Protein AF-A0A9D2L5Z1-F1 (afdb_monomer)

Foldseek 3Di:
DWDDDLFKTKDKDADQFKDKDKDAADAQFKKFKDKQNHTPGIDGHHRRRIDIDIDGHHHPDIIMIMIGTDDD

Sequence (72 aa):
HFRVTDEEVEFLVEGSKDAQITVQLEDDTEYEVYVDGSAVGSMKTNMSGKLSVSVELEEGKAVRVLAVKRQG

Nearest PDB structures (foldseek):
  2xvg-assembly1_A  TM=6.748E-01  e=1.120E-01  Cellvibrio japonicus
  4e8c-assembly1_B  TM=6.185E-01  e=1.120E-01  Streptococcus pneumoniae TIGR4
  2waa-assembly1_A  TM=6.233E-01  e=1.243E-01  Cellvibrio japonicus
  6kka-assembly2_B  TM=5.507E-01  e=2.726E-01  Bacillus sp. 41M-1
  6qdi-assembly1_A  TM=5.590E-01  e=3.189E-01  Acetivibrio clariflavus

Organism: NCBI:txid2838560

pLDDT: mean 94.81, std 5.08, range [61.22, 97.75]

Solvent-accessible surface area (backbone atoms only — not comparable to full-atom values): 4123 Å² total; per-residue (Å²): 110,78,49,76,60,100,52,36,41,36,36,60,50,68,34,80,50,64,45,79,47,76,48,77,53,66,49,71,35,45,24,44,31,24,52,72,82,43,76,80,47,75,47,69,21,43,88,79,6,51,44,75,48,81,42,88,38,44,68,98,41,73,43,40,41,37,37,36,57,56,84,128

Structure (mmCIF, N/CA/C/O backbone):
data_AF-A0A9D2L5Z1-F1
#
_entry.id   AF-A0A9D2L5Z1-F1
#
loop_
_atom_site.group_PDB
_atom_site.id
_atom_site.type_symbol
_atom_site.label_atom_id
_atom_site.label_alt_id
_atom_site.label_comp_id
_atom_site.label_asym_id
_atom_site.label_entity_id
_atom_site.label_seq_id
_atom_site.pdbx_PDB_ins_code
_atom_site.Cartn_x
_atom_site.Cartn_y
_atom_site.Cartn_z
_atom_site.occupancy
_atom_site.B_iso_or_equiv
_atom_site.auth_seq_id
_atom_site.auth_comp_id
_atom_site.auth_asym_id
_atom_site.auth_atom_id
_atom_site.pdbx_PDB_model_num
ATOM 1 N N . HIS A 1 1 ? -6.550 -1.099 -12.607 1.00 77.69 1 HIS A N 1
ATOM 2 C CA . HIS A 1 1 ? -7.750 -1.330 -11.776 1.00 77.69 1 HIS A CA 1
ATOM 3 C C . HIS A 1 1 ? -7.452 -0.843 -10.366 1.00 77.69 1 HIS A C 1
ATOM 5 O O . HIS A 1 1 ? -6.363 -1.122 -9.882 1.00 77.69 1 HIS A O 1
ATOM 11 N N . PHE A 1 2 ? -8.360 -0.068 -9.772 1.00 92.75 2 PHE A N 1
ATOM 12 C CA . PHE A 1 2 ? -8.263 0.463 -8.409 1.00 92.75 2 PHE A CA 1
ATOM 13 C C . PHE A 1 2 ? -9.651 0.326 -7.776 1.00 92.75 2 PHE A C 1
ATOM 15 O O . PHE A 1 2 ? -10.632 0.764 -8.383 1.00 92.75 2 PHE A O 1
ATOM 22 N N . ARG A 1 3 ? -9.743 -0.324 -6.618 1.00 95.81 3 ARG A N 1
ATOM 23 C CA . ARG A 1 3 ? -10.988 -0.589 -5.894 1.00 95.81 3 ARG A CA 1
ATOM 24 C C . ARG A 1 3 ? -10.802 -0.222 -4.429 1.00 95.81 3 ARG A C 1
ATOM 26 O O . ARG A 1 3 ? -9.774 -0.523 -3.836 1.00 95.81 3 ARG A O 1
ATOM 33 N N . VAL A 1 4 ? -11.818 0.416 -3.865 1.00 95.12 4 VAL A N 1
ATOM 34 C CA . VAL A 1 4 ? -11.867 0.809 -2.457 1.00 95.12 4 VAL A CA 1
ATOM 35 C C . VAL A 1 4 ? -13.250 0.477 -1.921 1.00 95.12 4 VAL A C 1
ATOM 37 O O . VAL A 1 4 ? -14.253 0.715 -2.597 1.00 95.12 4 VAL A O 1
ATOM 40 N N . THR A 1 5 ? -13.285 -0.074 -0.719 1.00 95.31 5 THR A N 1
ATOM 41 C CA . THR A 1 5 ? -14.470 -0.226 0.124 1.00 95.31 5 THR A CA 1
ATOM 42 C C . THR A 1 5 ? -14.115 0.225 1.543 1.00 95.31 5 THR A C 1
ATOM 44 O O . THR A 1 5 ? -12.965 0.577 1.807 1.00 95.31 5 THR A O 1
ATOM 47 N N . ASP A 1 6 ? -15.074 0.178 2.464 1.00 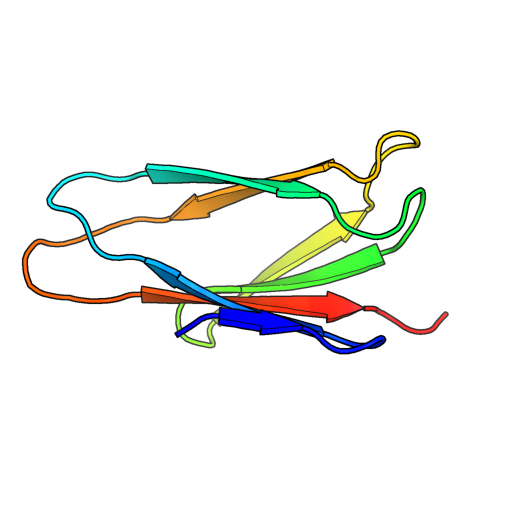93.56 6 ASP A N 1
ATOM 48 C CA . ASP A 1 6 ? -14.816 0.460 3.883 1.00 93.56 6 ASP A CA 1
ATOM 49 C C . ASP A 1 6 ? -13.904 -0.595 4.546 1.00 93.56 6 ASP A C 1
ATOM 51 O O . ASP A 1 6 ? -13.345 -0.358 5.616 1.00 93.56 6 ASP A O 1
ATOM 55 N N . GLU A 1 7 ? -13.742 -1.765 3.917 1.00 95.25 7 GLU A N 1
ATOM 56 C CA . GLU A 1 7 ? -12.993 -2.901 4.462 1.00 95.25 7 GLU A CA 1
ATOM 57 C C . GLU A 1 7 ? -11.675 -3.165 3.728 1.00 95.25 7 GLU A C 1
ATOM 59 O O . GLU A 1 7 ? -10.759 -3.745 4.306 1.00 95.25 7 GLU A O 1
ATOM 64 N N . GLU A 1 8 ? -11.547 -2.758 2.465 1.00 96.19 8 GLU A N 1
ATOM 65 C CA . GLU A 1 8 ? -10.385 -3.102 1.644 1.00 96.19 8 GLU A CA 1
ATOM 66 C C . GLU A 1 8 ? -10.026 -2.044 0.598 1.00 96.19 8 GLU A C 1
ATOM 68 O O . GLU A 1 8 ? -10.889 -1.370 0.029 1.00 96.19 8 GLU A O 1
ATOM 73 N N . VAL A 1 9 ? -8.730 -1.965 0.290 1.00 97.06 9 VAL A N 1
ATOM 74 C CA . VAL A 1 9 ? -8.176 -1.222 -0.847 1.00 97.06 9 VAL A CA 1
ATOM 75 C C . VAL A 1 9 ? -7.354 -2.167 -1.709 1.00 97.06 9 VAL A C 1
ATOM 77 O O . VAL A 1 9 ? -6.435 -2.817 -1.218 1.00 97.06 9 VAL A O 1
ATOM 80 N N . GLU A 1 10 ? -7.655 -2.213 -3.003 1.00 97.62 10 GLU A N 1
ATOM 81 C CA . GLU A 1 10 ? -7.019 -3.099 -3.974 1.00 97.62 10 GLU A CA 1
ATOM 82 C C . GLU A 1 10 ? -6.586 -2.330 -5.222 1.00 97.62 10 GLU A C 1
ATOM 84 O O . GLU A 1 10 ? -7.350 -1.550 -5.799 1.00 97.62 10 GLU A O 1
ATOM 89 N N . PHE A 1 11 ? -5.364 -2.575 -5.687 1.00 97.19 11 PHE A N 1
ATOM 90 C CA . PHE A 1 11 ? -4.863 -1.999 -6.927 1.00 97.19 11 PHE A CA 1
ATOM 91 C C . PHE A 1 11 ? -3.793 -2.859 -7.593 1.00 97.19 11 PHE A C 1
ATOM 93 O O . PHE A 1 11 ? -3.192 -3.734 -6.977 1.00 97.19 11 PHE A O 1
ATOM 100 N N . LEU A 1 12 ? -3.574 -2.604 -8.883 1.00 97.25 12 LEU A N 1
ATOM 101 C CA . LEU A 1 12 ? -2.509 -3.227 -9.666 1.00 97.25 12 LEU A CA 1
ATOM 102 C C . LEU A 1 12 ? -1.387 -2.220 -9.910 1.00 97.25 12 LEU A C 1
ATOM 104 O O . LEU A 1 12 ? -1.668 -1.065 -10.244 1.00 97.25 12 LEU A O 1
ATOM 108 N N . VAL A 1 13 ? -0.142 -2.674 -9.804 1.00 95.88 13 VAL A N 1
ATOM 109 C CA . VAL A 1 13 ? 1.053 -1.897 -10.148 1.00 95.88 13 VAL A CA 1
ATOM 110 C C . VAL A 1 13 ? 1.905 -2.688 -11.126 1.00 95.88 13 VAL A C 1
ATOM 112 O O . VAL A 1 13 ? 2.094 -3.883 -10.956 1.00 95.88 13 VAL A O 1
ATOM 115 N N . GLU A 1 14 ? 2.426 -2.021 -12.146 1.00 96.62 14 GLU A N 1
ATOM 116 C CA . GLU A 1 14 ? 3.378 -2.580 -13.104 1.00 96.62 14 GLU A CA 1
ATOM 117 C C . GLU A 1 14 ? 4.530 -1.587 -13.273 1.00 96.62 14 GLU A C 1
ATOM 119 O O . GLU A 1 14 ? 4.333 -0.370 -13.207 1.00 96.62 14 GLU A O 1
ATOM 124 N N . GLY A 1 15 ? 5.735 -2.100 -13.494 1.00 96.44 15 GLY A N 1
ATOM 125 C CA . GLY A 1 15 ? 6.915 -1.286 -13.740 1.00 96.44 15 GLY A CA 1
ATOM 126 C C . GLY A 1 15 ? 8.117 -2.149 -14.094 1.00 96.44 15 GLY A C 1
ATOM 127 O O . GLY A 1 15 ? 8.135 -3.346 -13.838 1.00 96.44 15 GLY A O 1
ATOM 128 N N . SER A 1 16 ? 9.142 -1.537 -14.679 1.00 96.56 16 SER A N 1
ATOM 129 C CA . SER A 1 16 ? 10.402 -2.220 -15.008 1.00 96.56 16 SER A CA 1
ATOM 130 C C . SER A 1 16 ? 11.413 -2.239 -13.854 1.00 96.56 16 SER A C 1
ATOM 132 O O . SER A 1 16 ? 12.539 -2.704 -14.030 1.00 96.56 16 SER A O 1
ATOM 134 N N . LYS A 1 17 ? 11.049 -1.676 -12.696 1.00 96.38 17 LYS A N 1
ATOM 135 C CA . LYS A 1 17 ? 11.864 -1.584 -11.479 1.00 96.38 17 LYS A CA 1
ATOM 136 C C . LYS A 1 17 ? 10.961 -1.596 -10.258 1.00 96.38 17 LYS A C 1
ATOM 138 O O . LYS A 1 17 ? 9.848 -1.076 -10.343 1.00 96.38 17 LYS A O 1
ATOM 143 N N . ASP A 1 18 ? 11.492 -2.076 -9.141 1.00 96.88 18 ASP A N 1
ATOM 144 C CA . ASP A 1 18 ? 10.831 -2.041 -7.839 1.00 96.88 18 ASP A CA 1
ATOM 145 C C . ASP A 1 18 ? 10.283 -0.652 -7.513 1.00 96.88 18 ASP A C 1
ATOM 147 O O . ASP A 1 18 ? 10.893 0.383 -7.817 1.00 96.88 18 ASP A O 1
ATOM 151 N N . ALA A 1 19 ? 9.127 -0.640 -6.861 1.00 95.81 19 ALA A N 1
ATOM 152 C CA . ALA A 1 19 ? 8.435 0.577 -6.488 1.00 95.81 19 ALA A CA 1
ATOM 153 C C . ALA A 1 19 ? 8.175 0.631 -4.986 1.00 95.81 19 ALA A C 1
ATOM 155 O O . ALA A 1 19 ? 7.901 -0.374 -4.329 1.00 95.81 19 ALA A O 1
ATOM 156 N N . GLN A 1 20 ? 8.186 1.854 -4.461 1.00 95.88 20 GLN A N 1
ATOM 157 C CA . GLN A 1 20 ? 7.619 2.155 -3.158 1.00 95.88 20 GLN A CA 1
ATOM 158 C C . GLN A 1 20 ? 6.315 2.916 -3.359 1.00 95.88 20 GLN A C 1
ATOM 160 O O . GLN A 1 20 ? 6.297 4.017 -3.911 1.00 95.88 20 GLN A O 1
ATOM 165 N N . ILE A 1 21 ? 5.218 2.322 -2.904 1.00 94.06 21 ILE A N 1
ATOM 166 C CA . ILE A 1 21 ? 3.882 2.901 -3.008 1.00 94.06 21 ILE A CA 1
ATOM 167 C C . ILE A 1 21 ? 3.473 3.388 -1.628 1.00 94.06 21 ILE A C 1
ATOM 169 O O . ILE A 1 21 ? 3.644 2.680 -0.641 1.00 94.06 21 ILE A O 1
ATOM 173 N N . THR A 1 22 ? 2.928 4.600 -1.549 1.00 94.31 22 THR A N 1
ATOM 174 C CA . THR A 1 22 ? 2.294 5.106 -0.3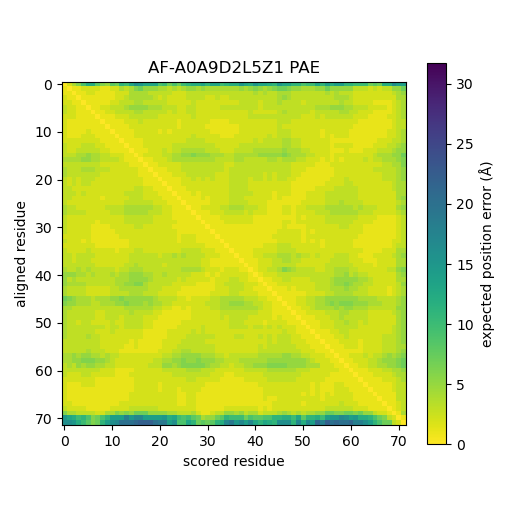27 1.00 94.31 22 THR A CA 1
ATOM 175 C C . THR A 1 22 ? 0.822 5.332 -0.608 1.00 94.31 22 THR A C 1
ATOM 177 O O . THR A 1 22 ? 0.475 6.089 -1.513 1.00 94.31 22 THR A O 1
ATOM 180 N N . VAL A 1 23 ? -0.031 4.688 0.180 1.00 93.56 23 VAL A N 1
ATOM 181 C CA . VAL A 1 23 ? -1.481 4.868 0.160 1.00 93.56 23 VAL A CA 1
ATOM 182 C C . VAL A 1 23 ? -1.915 5.547 1.456 1.00 93.56 23 VAL A C 1
ATOM 184 O O . VAL A 1 23 ? -1.322 5.329 2.514 1.00 93.56 23 VAL A O 1
ATOM 187 N N . GLN A 1 24 ? -2.919 6.415 1.366 1.00 94.75 24 GLN A N 1
ATOM 188 C CA . GLN A 1 24 ? -3.560 7.009 2.532 1.00 94.75 24 GLN A CA 1
ATOM 189 C C . GLN A 1 24 ? -4.877 6.275 2.792 1.00 94.75 24 GLN A C 1
ATOM 191 O O . GLN A 1 24 ? -5.744 6.236 1.923 1.00 94.75 24 GLN A O 1
ATOM 196 N N . LEU A 1 25 ? -4.975 5.672 3.970 1.00 94.94 25 LEU A N 1
ATOM 197 C CA . LEU A 1 25 ? -6.090 4.883 4.483 1.00 94.94 25 LEU A CA 1
ATOM 198 C C . LEU A 1 25 ? -6.621 5.539 5.769 1.00 94.94 25 LEU A C 1
ATOM 200 O O . LEU A 1 25 ? -6.184 6.631 6.140 1.00 94.94 25 LEU A O 1
ATOM 204 N N . GLU A 1 26 ? -7.549 4.876 6.456 1.00 95.69 26 GLU A N 1
ATOM 205 C CA . GLU A 1 26 ? -7.993 5.287 7.794 1.00 95.69 26 GLU A CA 1
ATOM 206 C C . GLU A 1 26 ? -6.808 5.357 8.766 1.00 95.69 26 GLU A C 1
ATOM 208 O O . GLU A 1 26 ? -5.878 4.545 8.693 1.00 95.69 26 GLU A O 1
ATOM 213 N N . ASP A 1 27 ? -6.815 6.355 9.644 1.00 96.31 27 ASP A N 1
ATOM 214 C CA . ASP A 1 27 ? -5.778 6.562 10.644 1.00 96.31 27 ASP A CA 1
ATOM 215 C C . ASP A 1 27 ? -5.906 5.579 11.813 1.00 96.31 27 ASP A C 1
ATOM 217 O O . ASP A 1 27 ? -6.946 4.965 12.032 1.00 96.31 27 ASP A O 1
ATOM 221 N N . ASP A 1 28 ? -4.792 5.364 12.516 1.00 95.38 28 ASP A N 1
ATOM 222 C CA . ASP A 1 28 ? -4.686 4.465 13.676 1.00 95.38 28 ASP A CA 1
ATOM 223 C C . ASP A 1 28 ? -5.312 3.063 13.487 1.00 95.38 28 ASP A C 1
ATOM 225 O O . ASP A 1 28 ? -5.729 2.413 14.444 1.00 95.38 28 ASP A O 1
ATOM 229 N N . THR A 1 29 ? -5.343 2.561 12.253 1.00 96.00 29 THR A N 1
ATOM 230 C CA . THR A 1 29 ? -6.072 1.348 11.867 1.00 96.00 29 THR A CA 1
ATOM 231 C C . THR A 1 29 ? -5.099 0.254 11.439 1.00 96.00 29 THR A C 1
ATOM 233 O O . THR A 1 29 ? -4.114 0.516 10.744 1.00 96.00 29 THR A O 1
ATOM 236 N N . GLU A 1 30 ? -5.352 -0.986 11.862 1.00 96.81 30 GLU A N 1
ATOM 237 C CA . GLU A 1 30 ? -4.554 -2.143 11.454 1.00 96.81 30 GLU A CA 1
ATOM 238 C C . GLU A 1 30 ? -5.079 -2.738 10.141 1.00 96.81 30 GLU A C 1
ATOM 240 O O . GLU A 1 30 ? -6.277 -2.963 9.977 1.00 96.81 30 GLU A O 1
ATOM 245 N N . TYR A 1 31 ? -4.169 -3.021 9.213 1.00 97.06 31 TYR A N 1
ATOM 246 C CA . TYR A 1 31 ? -4.446 -3.670 7.937 1.00 97.06 31 TYR A CA 1
ATOM 247 C C . TYR A 1 31 ? -3.565 -4.907 7.778 1.00 97.06 31 TYR A C 1
ATOM 249 O O . TYR A 1 31 ? -2.379 -4.864 8.096 1.00 97.06 31 TYR A O 1
ATOM 257 N N . GLU A 1 32 ? -4.116 -5.991 7.241 1.00 97.44 32 GLU A N 1
ATOM 258 C CA . GLU A 1 32 ? -3.320 -7.074 6.662 1.00 97.44 32 GLU A CA 1
ATOM 259 C C . GLU A 1 32 ? -3.037 -6.737 5.196 1.00 97.44 32 GLU A C 1
ATOM 261 O O . GLU A 1 32 ? -3.961 -6.429 4.438 1.00 97.44 32 GLU A O 1
ATOM 266 N N . VAL A 1 33 ? -1.766 -6.770 4.795 1.00 97.00 33 VAL A N 1
ATOM 267 C CA . VAL A 1 33 ? -1.348 -6.413 3.436 1.00 97.00 33 VAL A CA 1
ATOM 268 C C . VAL A 1 33 ? -0.943 -7.668 2.669 1.00 97.00 33 VAL A C 1
ATOM 270 O O . VAL A 1 33 ? -0.207 -8.517 3.173 1.00 97.00 33 VAL A O 1
ATOM 273 N N . TYR A 1 34 ? -1.388 -7.755 1.419 1.00 97.38 34 TYR A N 1
ATOM 274 C CA . TYR A 1 34 ? -1.071 -8.825 0.486 1.00 97.38 34 TYR A CA 1
ATOM 275 C C . TYR A 1 34 ? -0.447 -8.263 -0.790 1.00 97.38 34 TYR A C 1
ATOM 277 O O . TYR A 1 34 ? -0.935 -7.276 -1.346 1.00 97.38 34 TYR A O 1
ATOM 285 N N . VAL A 1 35 ? 0.585 -8.944 -1.285 1.00 96.56 35 VAL A N 1
ATOM 286 C CA . VAL A 1 35 ? 1.223 -8.691 -2.583 1.00 96.56 35 VAL A CA 1
ATOM 287 C C . VAL A 1 35 ? 1.153 -9.984 -3.394 1.00 96.56 35 VAL A C 1
ATOM 289 O O . VAL A 1 35 ? 1.576 -11.039 -2.928 1.00 96.56 35 VAL A O 1
ATOM 292 N N . ASP A 1 36 ? 0.497 -9.936 -4.554 1.00 95.75 36 ASP A N 1
ATOM 293 C CA . ASP A 1 36 ? 0.134 -11.102 -5.378 1.00 95.75 36 ASP A CA 1
ATOM 294 C C . ASP A 1 36 ? -0.546 -12.240 -4.599 1.00 95.75 36 ASP A C 1
ATOM 296 O O . ASP A 1 36 ? -0.412 -13.427 -4.889 1.00 95.75 36 ASP A O 1
ATOM 300 N N . GLY A 1 37 ? -1.347 -11.866 -3.598 1.00 96.00 37 GLY A N 1
ATOM 301 C CA . GLY A 1 37 ? -2.059 -12.803 -2.727 1.00 96.00 37 GLY A CA 1
ATOM 302 C C . GLY A 1 37 ? -1.209 -13.424 -1.618 1.00 96.00 37 GLY A C 1
ATOM 303 O O . GLY A 1 37 ? -1.765 -14.127 -0.779 1.00 96.00 37 GLY A O 1
ATOM 304 N N . SER A 1 38 ? 0.092 -13.135 -1.561 1.00 96.44 38 SER A N 1
ATOM 305 C CA . SER A 1 38 ? 0.946 -13.504 -0.431 1.00 96.44 38 SER A CA 1
ATOM 306 C C . SER A 1 38 ? 0.860 -12.438 0.653 1.00 96.44 38 SER A C 1
ATOM 308 O O . SER A 1 38 ? 1.044 -11.256 0.369 1.00 96.44 38 SER A O 1
ATOM 310 N N . ALA A 1 39 ? 0.579 -12.843 1.892 1.00 95.44 39 ALA 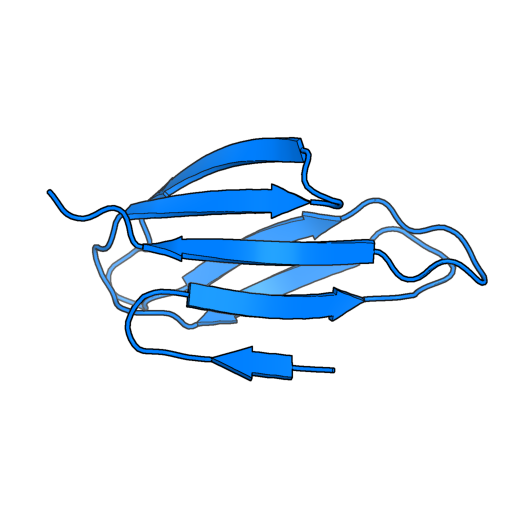A N 1
ATOM 311 C CA . ALA A 1 39 ? 0.585 -11.932 3.032 1.00 95.44 39 ALA A CA 1
ATOM 312 C C . ALA A 1 39 ? 2.012 -11.422 3.275 1.00 95.44 39 ALA A C 1
ATOM 314 O O . ALA A 1 39 ? 2.930 -12.218 3.473 1.00 95.44 39 ALA A O 1
ATOM 315 N N . VAL A 1 40 ? 2.191 -10.102 3.258 1.00 94.25 40 VAL A N 1
ATOM 316 C CA . VAL A 1 40 ? 3.474 -9.460 3.594 1.00 94.25 40 VAL A CA 1
ATOM 317 C C . VAL A 1 40 ? 3.531 -9.039 5.062 1.00 94.25 40 VAL A C 1
ATOM 319 O O . VAL A 1 40 ? 4.614 -8.781 5.585 1.00 94.25 40 VAL A O 1
ATOM 322 N N . GLY A 1 41 ? 2.378 -9.017 5.736 1.00 94.00 41 GLY A N 1
ATOM 323 C CA . GLY A 1 41 ? 2.244 -8.806 7.172 1.00 94.00 41 GLY A CA 1
ATOM 324 C C . GLY A 1 41 ? 1.160 -7.797 7.535 1.00 94.00 41 GLY A C 1
ATOM 325 O O . GLY A 1 41 ? 0.538 -7.170 6.669 1.00 94.00 41 GLY A O 1
ATOM 326 N N . SER A 1 42 ? 0.978 -7.614 8.845 1.00 94.31 42 SER A N 1
ATOM 327 C CA . SER A 1 42 ? 0.082 -6.596 9.376 1.00 94.31 42 SER A CA 1
ATOM 328 C C . SER A 1 42 ? 0.796 -5.271 9.609 1.00 94.31 42 SER A C 1
ATOM 330 O O . SER A 1 42 ? 1.942 -5.209 10.060 1.00 94.31 42 SER A O 1
ATOM 332 N N . MET A 1 43 ? 0.113 -4.189 9.261 1.00 94.00 43 MET A N 1
ATOM 333 C CA . MET A 1 43 ? 0.629 -2.832 9.333 1.00 94.00 43 MET A CA 1
ATOM 334 C C . MET A 1 43 ? -0.421 -1.935 9.972 1.00 94.00 43 MET A C 1
ATOM 336 O O . MET A 1 43 ? -1.574 -1.912 9.545 1.00 94.00 43 MET A O 1
ATOM 340 N N . LYS A 1 44 ? -0.015 -1.163 10.980 1.00 94.62 44 LYS A N 1
ATOM 341 C CA . LYS A 1 44 ? -0.863 -0.140 11.588 1.00 94.62 44 LYS A CA 1
ATOM 342 C C . LYS A 1 44 ? -0.543 1.219 10.973 1.00 94.62 44 LYS A C 1
ATOM 344 O O . LYS A 1 44 ? 0.617 1.638 10.978 1.00 94.62 44 LYS A O 1
ATOM 349 N N . THR A 1 45 ? -1.551 1.904 10.441 1.00 95.44 45 THR A N 1
ATOM 350 C CA . THR A 1 45 ? -1.392 3.281 9.964 1.00 95.44 45 THR A CA 1
ATOM 351 C C . THR A 1 45 ? -1.111 4.221 11.133 1.00 95.44 45 THR A C 1
ATOM 353 O O . THR A 1 45 ? -1.545 4.007 12.263 1.00 95.44 45 THR A O 1
ATOM 356 N N . ASN A 1 46 ? -0.361 5.291 10.873 1.00 92.81 46 ASN A N 1
ATOM 357 C CA . ASN A 1 46 ? -0.19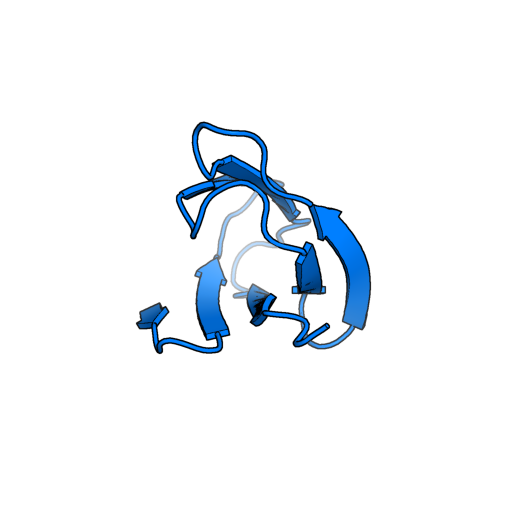5 6.368 11.849 1.00 92.81 46 ASN A CA 1
ATOM 358 C C . ASN A 1 46 ? -1.408 7.321 11.831 1.00 92.81 46 ASN A C 1
ATOM 360 O O . ASN A 1 46 ? -2.320 7.165 11.023 1.00 92.81 46 ASN A O 1
ATOM 364 N N . MET A 1 47 ? -1.379 8.371 12.657 1.00 95.19 47 MET A N 1
ATOM 365 C CA . MET A 1 47 ? -2.428 9.409 12.708 1.00 95.19 47 MET A CA 1
ATOM 366 C C . MET A 1 47 ? -2.636 10.182 11.388 1.00 95.19 47 MET A C 1
ATOM 368 O O . MET A 1 47 ? -3.562 10.972 11.272 1.00 95.19 47 MET A O 1
ATOM 372 N N . SER A 1 48 ? -1.752 10.022 10.397 1.00 95.88 48 SER A N 1
ATOM 373 C CA . SER A 1 48 ? -1.939 10.593 9.054 1.00 95.88 48 SER A CA 1
ATOM 374 C C . SER A 1 48 ? -2.538 9.598 8.053 1.00 95.88 48 SER A C 1
ATOM 376 O O . SER A 1 48 ? -2.703 9.947 6.884 1.00 95.88 48 SER A O 1
ATOM 378 N N . GLY A 1 49 ? -2.824 8.364 8.485 1.00 96.19 49 GLY A N 1
ATOM 379 C CA . GLY A 1 49 ? -3.418 7.314 7.659 1.00 96.19 49 GLY A CA 1
ATOM 380 C C . GLY A 1 49 ? -2.469 6.696 6.631 1.00 96.19 49 GLY A C 1
ATOM 381 O O . GLY A 1 49 ? -2.890 5.901 5.801 1.00 96.19 49 GLY A O 1
ATOM 382 N N . LYS A 1 50 ? -1.183 7.062 6.621 1.00 95.31 50 LYS A N 1
ATOM 383 C CA . LYS A 1 50 ? -0.259 6.627 5.564 1.00 95.31 50 LYS A CA 1
ATOM 384 C C . LYS A 1 50 ? 0.275 5.224 5.820 1.00 95.31 50 LYS A C 1
ATOM 386 O O . LYS A 1 50 ? 0.774 4.940 6.908 1.00 95.31 50 LYS A O 1
ATOM 391 N N . LEU A 1 51 ? 0.246 4.408 4.772 1.00 93.69 51 LEU A N 1
ATOM 392 C CA . LEU A 1 51 ? 0.820 3.071 4.711 1.00 93.69 51 LEU A CA 1
ATOM 393 C C . LEU A 1 51 ? 1.716 2.969 3.472 1.00 93.69 51 LEU A C 1
ATOM 395 O O . LEU A 1 51 ? 1.289 3.293 2.362 1.00 93.69 51 LEU A O 1
ATOM 399 N N . SER A 1 52 ? 2.966 2.553 3.669 1.00 93.69 52 SER A N 1
ATOM 400 C CA . SER A 1 52 ? 3.952 2.413 2.595 1.00 93.69 52 SER A CA 1
ATOM 401 C C . SER A 1 52 ? 4.268 0.940 2.359 1.00 93.69 52 SER A C 1
ATOM 403 O O . SER A 1 52 ? 4.605 0.224 3.298 1.00 93.69 52 SER A O 1
ATOM 405 N N . VAL A 1 53 ? 4.187 0.505 1.102 1.00 93.50 53 VAL A N 1
ATOM 406 C CA . VAL A 1 53 ? 4.430 -0.876 0.668 1.00 93.50 53 VAL A CA 1
ATOM 407 C C . VAL A 1 53 ? 5.548 -0.871 -0.365 1.00 93.50 53 VAL A C 1
ATOM 409 O O . VAL A 1 53 ? 5.510 -0.096 -1.325 1.00 93.50 53 VAL A O 1
ATOM 412 N N . SER A 1 54 ? 6.543 -1.729 -0.162 1.00 94.56 54 SER A N 1
ATOM 413 C CA . SER A 1 54 ? 7.557 -2.029 -1.174 1.00 94.56 54 SER A CA 1
ATOM 414 C 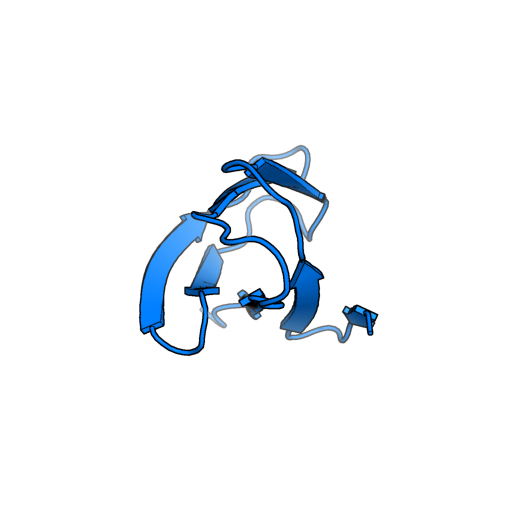C . SER A 1 54 ? 7.054 -3.172 -2.046 1.00 94.56 54 SER A C 1
ATOM 416 O O . SER A 1 54 ? 6.591 -4.182 -1.519 1.00 94.56 54 SER A O 1
ATOM 418 N N . VAL A 1 55 ? 7.133 -3.005 -3.363 1.00 95.94 55 VAL A N 1
ATOM 419 C CA . VAL A 1 55 ? 6.672 -3.997 -4.337 1.00 95.94 55 VAL A CA 1
ATOM 420 C C . VAL A 1 55 ? 7.794 -4.261 -5.331 1.00 95.94 55 VAL A C 1
ATOM 422 O O . VAL A 1 55 ? 8.282 -3.332 -5.978 1.00 95.94 55 VAL A O 1
ATOM 425 N N . GLU A 1 56 ? 8.196 -5.525 -5.429 1.00 96.25 56 GLU A N 1
ATOM 426 C CA . GLU A 1 56 ? 9.120 -6.007 -6.456 1.00 96.25 56 GLU A CA 1
ATOM 427 C C . GLU A 1 56 ? 8.369 -6.097 -7.786 1.00 96.25 56 GLU A C 1
ATOM 429 O O . GLU A 1 56 ? 7.263 -6.640 -7.837 1.00 96.25 56 GLU A O 1
ATOM 434 N N . LEU A 1 57 ? 8.929 -5.514 -8.847 1.00 96.88 57 LEU A N 1
ATOM 435 C CA . LEU A 1 57 ? 8.248 -5.402 -10.139 1.00 96.88 57 LEU A CA 1
ATOM 436 C C . LEU A 1 57 ? 9.119 -5.929 -11.276 1.00 96.88 57 LEU A C 1
ATOM 438 O O . LEU A 1 57 ? 10.330 -5.717 -11.317 1.00 96.88 57 LEU A O 1
ATOM 442 N N . GLU A 1 58 ? 8.462 -6.556 -12.246 1.00 95.69 58 GLU A N 1
ATOM 443 C CA . GLU A 1 58 ? 9.073 -7.049 -13.474 1.00 95.69 58 GLU A CA 1
ATOM 444 C C . GLU A 1 58 ? 8.315 -6.485 -14.683 1.00 95.69 58 GLU A C 1
ATOM 446 O O . GLU A 1 58 ? 7.084 -6.420 -14.692 1.00 95.69 58 GLU A O 1
ATOM 451 N N . GLU A 1 59 ? 9.047 -6.093 -15.728 1.00 96.38 59 GLU A N 1
ATOM 452 C CA . GLU A 1 59 ? 8.454 -5.526 -16.942 1.00 96.38 59 GL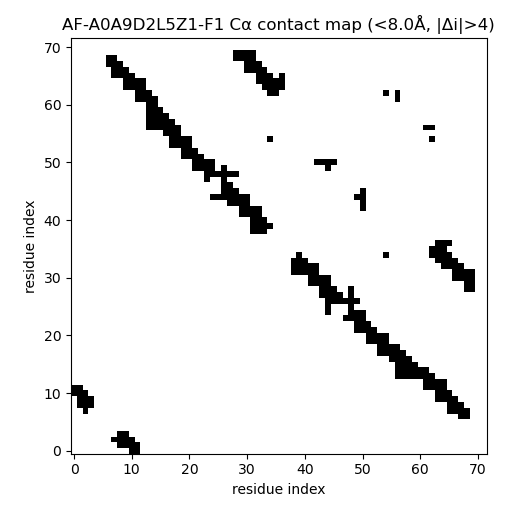U A CA 1
ATOM 453 C C . GLU A 1 59 ? 7.435 -6.492 -17.576 1.00 96.38 59 GLU A C 1
ATOM 455 O O . GLU A 1 59 ? 7.712 -7.681 -17.757 1.00 96.38 59 GLU A O 1
ATOM 460 N N . GLY A 1 60 ? 6.247 -5.983 -17.919 1.00 95.88 60 GLY A N 1
ATOM 461 C CA . GLY A 1 60 ? 5.168 -6.778 -18.506 1.00 95.88 60 GLY A CA 1
ATOM 462 C C . GLY A 1 60 ? 4.352 -7.597 -17.500 1.00 95.88 60 GLY A C 1
ATOM 463 O O . GLY A 1 60 ? 3.486 -8.368 -17.923 1.00 95.88 60 GLY A O 1
ATOM 464 N N . LYS A 1 61 ? 4.612 -7.472 -16.188 1.00 96.12 61 LYS A N 1
ATOM 465 C CA . LYS A 1 61 ? 3.851 -8.145 -15.127 1.00 96.12 61 LYS A CA 1
ATOM 466 C C . LYS A 1 61 ? 3.251 -7.136 -14.153 1.00 96.12 61 LYS A C 1
ATOM 468 O O . LYS A 1 61 ? 3.959 -6.418 -13.452 1.00 96.12 61 LYS A O 1
ATOM 473 N N . ALA A 1 62 ? 1.924 -7.134 -14.073 1.00 96.69 62 ALA A N 1
ATOM 474 C CA . ALA A 1 62 ? 1.2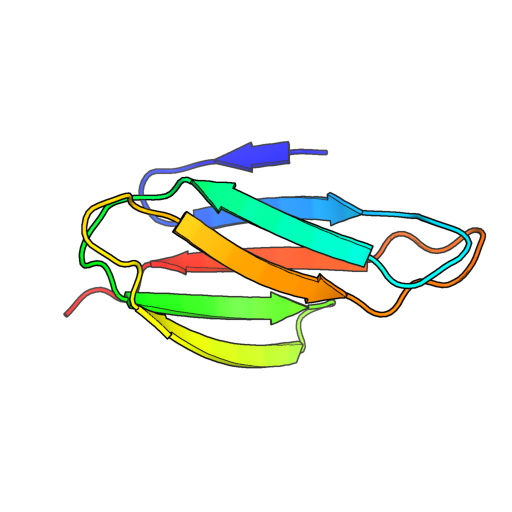07 -6.395 -13.047 1.00 96.69 62 ALA A CA 1
ATOM 475 C C . ALA A 1 62 ? 1.135 -7.209 -11.748 1.00 96.69 62 ALA A C 1
ATOM 477 O O . ALA A 1 62 ? 0.717 -8.366 -11.766 1.00 96.69 62 ALA A O 1
ATOM 478 N N . VAL A 1 63 ? 1.478 -6.566 -10.638 1.00 97.38 63 VAL A N 1
ATOM 479 C CA . VAL A 1 63 ? 1.410 -7.093 -9.276 1.00 97.38 63 VAL A CA 1
ATOM 480 C C . VAL A 1 63 ? 0.183 -6.527 -8.571 1.00 97.38 63 VAL A C 1
ATOM 482 O O . VAL A 1 63 ? -0.095 -5.325 -8.634 1.00 97.38 63 VAL A O 1
ATOM 485 N N . ARG A 1 64 ? -0.564 -7.389 -7.882 1.00 97.69 64 ARG A N 1
ATOM 486 C CA . ARG A 1 64 ? -1.741 -7.014 -7.096 1.00 97.69 64 ARG A CA 1
ATOM 487 C C .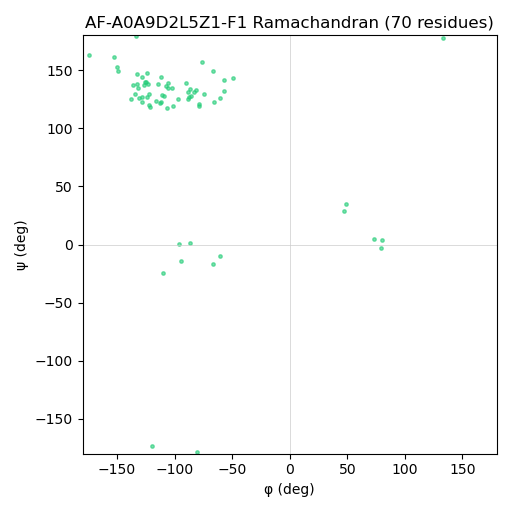 ARG A 1 64 ? -1.354 -6.647 -5.675 1.00 97.69 64 ARG A C 1
ATOM 489 O O . ARG A 1 64 ? -0.786 -7.468 -4.965 1.00 97.69 64 ARG A O 1
ATOM 496 N N . VAL A 1 65 ? -1.741 -5.454 -5.239 1.00 97.62 65 VAL A N 1
ATOM 497 C CA . VAL A 1 65 ? -1.632 -5.005 -3.849 1.00 97.62 65 VAL A CA 1
ATOM 498 C C . VAL A 1 65 ? -3.030 -4.927 -3.253 1.00 97.62 65 VAL A C 1
ATOM 500 O O . VAL A 1 65 ? -3.913 -4.291 -3.827 1.00 97.62 65 VAL A O 1
ATOM 503 N N . LEU A 1 66 ? -3.226 -5.574 -2.107 1.00 97.75 66 LEU A N 1
ATOM 504 C CA . LEU A 1 66 ? -4.481 -5.579 -1.359 1.00 97.75 66 LEU A CA 1
ATOM 505 C C . LEU A 1 66 ? -4.190 -5.266 0.109 1.00 97.75 66 LEU A C 1
ATOM 507 O O . LEU A 1 66 ? -3.382 -5.946 0.732 1.00 97.75 66 LEU A O 1
ATOM 511 N N . ALA A 1 67 ? -4.863 -4.266 0.666 1.00 97.38 67 ALA A N 1
ATOM 512 C CA . ALA A 1 67 ? -4.874 -3.982 2.095 1.00 97.38 67 ALA A CA 1
ATOM 513 C C . ALA A 1 67 ? -6.281 -4.248 2.632 1.00 97.38 67 ALA A C 1
ATOM 515 O O . ALA A 1 67 ? -7.235 -3.637 2.156 1.00 97.38 67 ALA A O 1
ATOM 516 N N . VAL A 1 68 ? -6.405 -5.142 3.613 1.00 97.62 68 VAL A N 1
ATOM 517 C CA . VAL A 1 68 ? -7.678 -5.504 4.253 1.00 97.62 68 VAL A CA 1
ATOM 518 C C . VAL A 1 68 ? -7.667 -5.001 5.688 1.00 97.62 68 VAL A C 1
ATOM 520 O O . VAL A 1 68 ? -6.781 -5.363 6.463 1.00 97.62 68 VAL A O 1
ATOM 523 N N . LYS A 1 69 ? -8.641 -4.167 6.049 1.00 96.94 69 LYS A N 1
ATOM 524 C CA . LYS A 1 69 ? -8.821 -3.652 7.407 1.00 96.94 69 LYS A CA 1
ATOM 525 C C . LYS A 1 69 ? -9.046 -4.823 8.360 1.00 96.94 69 LYS A C 1
ATOM 527 O O . LYS A 1 69 ? -9.943 -5.640 8.158 1.00 96.94 69 LYS A O 1
ATOM 532 N N . ARG A 1 70 ? -8.248 -4.906 9.423 1.00 94.25 70 ARG A N 1
ATOM 533 C CA . ARG A 1 70 ? -8.501 -5.838 10.522 1.00 94.25 70 ARG A CA 1
ATOM 534 C C . ARG A 1 70 ? -9.582 -5.250 11.416 1.00 94.25 70 ARG A C 1
ATOM 536 O O . ARG A 1 70 ? -9.418 -4.158 11.955 1.00 94.25 70 ARG A O 1
ATOM 543 N N . GLN A 1 71 ? -10.687 -5.970 11.567 1.00 78.81 71 GLN A N 1
ATOM 544 C CA . GLN A 1 71 ? -11.666 -5.649 12.599 1.00 78.81 71 GLN A CA 1
ATOM 545 C C . GLN A 1 71 ? -11.139 -6.191 13.932 1.00 78.81 71 GLN A C 1
ATOM 547 O O . GLN A 1 71 ? -10.847 -7.384 14.042 1.00 78.81 71 GLN A O 1
ATOM 552 N N . GLY A 1 72 ? -10.929 -5.279 14.883 1.00 61.22 72 GLY A N 1
ATOM 553 C CA . GLY A 1 72 ? -10.613 -5.599 16.276 1.00 61.22 72 GLY A CA 1
ATOM 554 C C . GLY A 1 72 ? -11.843 -5.982 17.083 1.00 61.22 72 GLY A C 1
ATOM 555 O O . GLY A 1 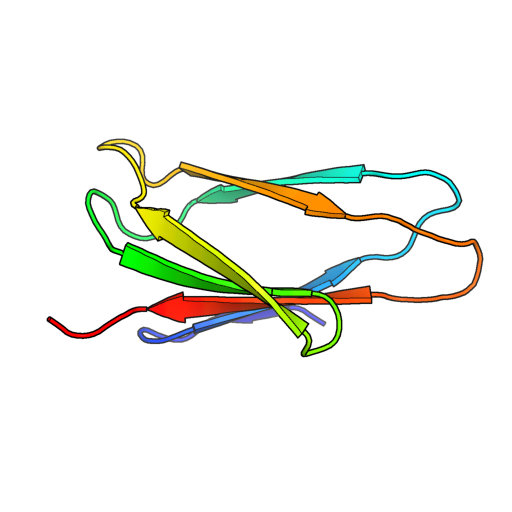72 ? -12.971 -5.684 16.628 1.00 61.22 72 GLY A O 1
#

Radius of gyration: 12.02 Å; Cα contacts (8 Å, |Δi|>4): 167; chains: 1; bounding box: 27×24×35 Å

Secondary structure (DSSP, 8-state):
-EEE-SSEEEEEE--SS-EEEEEE--TT-EEEEEETTEEEEEEE--TT-EEEEEE---TT-PEEEEEEEPP-

Mean predicted aligned error: 2.75 Å